Protein AF-A0A932UQ39-F1 (afdb_monomer)

Nearest PDB structures (foldseek):
  5jhe-assembly1_A-2  TM=8.549E-01  e=6.388E-02  Saccharomyces cerevisiae S288C
  8j8q-assembly1_C  TM=5.953E-01  e=1.569E-01  Saccharomyces eubayanus
  4zlh-assembly1_A  TM=7.867E-01  e=7.270E-01  Escherichia coli O157:H7
  8j8p-assembly1_C  TM=5.477E-01  e=3.290E-01  Saccharomyces eubayanus
  5an3-assembly1_A  TM=6.230E-01  e=6.896E-01  Saccharomyces cerevisiae

Secondary structure (DSSP, 8-state):
---------------HHHHHHHHHHHHHHS-TTS---HHHHHHHHHHHHHHHH-TTS-HHHHHHHHHHHHHHHHHTT-HHHHHHHHHHHHHH-TT-HHHHHHHHHHHH---

Foldseek 3Di:
DDDDDPDDDPPPPCDLVNLVVLLVVLVVVLDPVDQDDLVSLVVQLVSLVVVLPDPPHALLSNLSSLQSNLSSCVSVVVLVSSLVSLVSSCVSPVPDPVSVVSNVVSVPPDD

pLDDT: mean 84.79, std 16.17, range [41.59, 98.31]

Solvent-accessible surface area (backbone atoms only — not comparable to full-atom values): 6288 Å² total; per-residue (Å²): 138,85,85,75,80,83,75,73,77,82,73,82,72,79,46,67,68,60,51,50,56,48,51,51,57,48,44,66,65,68,35,91,92,50,94,70,60,62,68,55,35,48,52,49,26,56,51,28,50,54,59,46,67,45,86,89,55,53,58,65,56,35,17,49,25,27,38,43,32,11,53,27,28,45,77,66,66,38,51,71,62,12,41,53,28,17,47,49,12,27,73,55,37,71,85,42,65,69,36,53,48,49,37,52,55,52,70,70,58,72,131

Mean predicted aligned error: 7.95 Å

Radius of gyration: 17.01 Å; Cα contacts (8 Å, |Δi|>4): 112; chains: 1; bounding box: 56×41×43 Å

Structure (mmCIF, N/CA/C/O backbone):
data_AF-A0A932UQ39-F1
#
_entry.id   AF-A0A932UQ39-F1
#
loop_
_atom_site.group_PDB
_atom_site.id
_atom_site.type_symbol
_atom_site.label_atom_id
_atom_site.label_alt_id
_atom_site.label_comp_id
_atom_site.label_asym_id
_atom_site.label_entity_id
_atom_site.label_seq_id
_atom_site.pdbx_PDB_ins_code
_atom_site.Cartn_x
_atom_site.Cartn_y
_atom_site.Cartn_z
_atom_site.occupancy
_atom_site.B_iso_or_equiv
_atom_site.auth_seq_id
_atom_site.auth_comp_id
_atom_site.auth_asym_id
_atom_site.auth_atom_id
_atom_site.pdbx_PDB_model_num
ATOM 1 N N . MET A 1 1 ? 37.840 25.801 -26.190 1.00 41.59 1 MET A N 1
ATOM 2 C CA . MET A 1 1 ? 36.661 25.786 -25.299 1.00 41.59 1 MET A CA 1
ATOM 3 C C . MET A 1 1 ? 35.935 24.473 -25.534 1.00 41.59 1 MET A C 1
ATOM 5 O O . MET A 1 1 ? 35.224 24.358 -26.521 1.00 41.59 1 MET A O 1
ATOM 9 N N . THR A 1 2 ? 36.199 23.456 -24.715 1.00 42.84 2 THR A N 1
ATOM 10 C CA . THR A 1 2 ? 35.581 22.131 -24.875 1.00 42.84 2 THR A CA 1
ATOM 11 C C . THR A 1 2 ? 34.407 22.049 -23.915 1.00 42.84 2 THR A C 1
ATOM 13 O O . THR A 1 2 ? 34.599 22.020 -22.703 1.00 42.84 2 THR A O 1
ATOM 16 N N . ASN A 1 3 ? 33.197 22.092 -24.464 1.00 48.16 3 ASN A N 1
ATOM 17 C CA . ASN A 1 3 ? 31.966 21.942 -23.705 1.00 48.16 3 ASN A CA 1
ATOM 18 C C . ASN A 1 3 ? 31.782 20.448 -23.395 1.00 48.16 3 ASN A C 1
ATOM 20 O O . ASN A 1 3 ? 31.589 19.649 -24.311 1.00 48.16 3 ASN A O 1
ATOM 24 N N . VAL A 1 4 ? 31.920 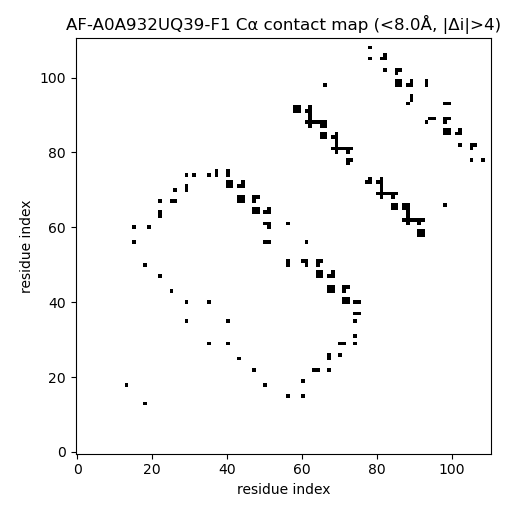20.061 -22.128 1.00 55.72 4 VAL A N 1
ATOM 25 C CA . VAL A 1 4 ? 31.641 18.694 -21.665 1.00 55.72 4 VAL A CA 1
ATOM 26 C C . VAL A 1 4 ? 30.127 18.529 -21.506 1.00 55.72 4 VAL A C 1
ATOM 28 O O . VAL A 1 4 ? 29.506 19.350 -20.828 1.00 55.72 4 VAL A O 1
ATOM 31 N N . PRO A 1 5 ? 29.508 17.495 -22.102 1.00 51.81 5 PRO A N 1
ATOM 32 C CA . PRO A 1 5 ? 28.104 17.207 -21.870 1.00 51.81 5 PRO A CA 1
ATOM 33 C C . PRO A 1 5 ? 27.923 16.723 -20.430 1.00 51.81 5 PRO A C 1
ATOM 35 O O . PRO A 1 5 ? 28.628 15.831 -19.961 1.00 51.81 5 PRO A O 1
ATOM 38 N N . VAL A 1 6 ? 26.964 17.329 -19.735 1.00 54.47 6 VAL A N 1
ATOM 39 C CA . VAL A 1 6 ? 26.528 16.929 -18.397 1.00 54.47 6 VAL A CA 1
ATOM 40 C C . VAL A 1 6 ? 25.861 15.556 -18.530 1.00 54.47 6 VAL A C 1
ATOM 42 O O . VAL A 1 6 ? 24.685 15.459 -18.875 1.00 54.47 6 VAL A O 1
ATOM 45 N N . THR A 1 7 ? 26.615 14.472 -18.347 1.00 51.59 7 THR A N 1
ATOM 46 C CA . THR A 1 7 ? 26.031 13.134 -18.261 1.00 51.59 7 THR A CA 1
ATOM 47 C C . THR A 1 7 ? 25.212 13.058 -16.979 1.00 51.59 7 THR A C 1
ATOM 49 O O . THR A 1 7 ? 25.680 13.393 -15.890 1.00 51.59 7 THR A O 1
ATOM 52 N N . GLY A 1 8 ? 23.934 12.721 -17.157 1.00 46.91 8 GLY A N 1
ATOM 53 C CA . GLY A 1 8 ? 22.900 12.796 -16.137 1.00 46.91 8 GLY A CA 1
ATOM 54 C C . GLY A 1 8 ? 23.283 12.096 -14.838 1.00 46.91 8 GLY A C 1
ATOM 55 O O . GLY A 1 8 ? 23.969 11.073 -14.833 1.00 46.91 8 GLY A O 1
ATOM 56 N N . ARG A 1 9 ? 22.797 12.664 -13.728 1.00 41.84 9 ARG A N 1
ATOM 57 C CA . ARG A 1 9 ? 22.793 12.020 -12.410 1.00 41.84 9 ARG A CA 1
ATOM 58 C C . ARG A 1 9 ? 22.385 10.550 -12.566 1.00 41.84 9 ARG A C 1
ATOM 60 O O . ARG A 1 9 ? 21.441 10.296 -13.319 1.00 41.84 9 ARG A O 1
ATOM 67 N N . PRO A 1 10 ? 23.014 9.601 -11.851 1.00 43.25 10 PRO A N 1
ATOM 68 C CA . PRO A 1 10 ? 22.455 8.265 -11.751 1.00 43.25 10 PRO A CA 1
ATOM 69 C C . PRO A 1 10 ? 21.049 8.423 -11.173 1.00 43.25 10 PRO A C 1
ATOM 71 O O . PRO A 1 10 ? 20.881 8.765 -10.003 1.00 43.25 10 PRO A O 1
ATOM 74 N N . ALA A 1 11 ? 20.029 8.264 -12.017 1.00 50.16 11 ALA A N 1
ATOM 75 C CA . ALA A 1 11 ? 18.686 8.032 -11.533 1.00 50.16 11 ALA A CA 1
ATOM 76 C C . ALA A 1 11 ? 18.814 6.769 -10.690 1.00 50.16 11 ALA A C 1
ATOM 78 O O . ALA A 1 11 ? 19.186 5.721 -11.220 1.00 50.16 11 ALA A O 1
ATOM 79 N N . ILE A 1 12 ? 18.639 6.898 -9.376 1.00 51.19 12 ILE A N 1
ATOM 80 C CA . ILE A 1 12 ? 18.584 5.757 -8.472 1.00 51.19 12 ILE A CA 1
ATOM 81 C C . ILE A 1 12 ? 17.417 4.915 -8.985 1.00 51.19 12 ILE A C 1
ATOM 83 O O . ILE A 1 12 ? 16.257 5.243 -8.748 1.00 51.19 12 ILE A O 1
ATOM 87 N N . ARG A 1 13 ? 17.717 3.896 -9.794 1.00 55.00 13 ARG A N 1
ATOM 88 C CA . ARG A 1 13 ? 16.727 2.913 -10.209 1.00 55.00 13 ARG A CA 1
ATOM 89 C C . ARG A 1 13 ? 16.586 1.997 -9.014 1.00 55.00 13 ARG A C 1
ATOM 91 O O . ARG A 1 13 ? 17.461 1.169 -8.783 1.00 55.00 13 ARG A O 1
ATOM 98 N N . VAL A 1 14 ? 15.546 2.210 -8.217 1.00 58.66 14 VAL A N 1
ATOM 99 C CA . VAL A 1 14 ? 15.183 1.220 -7.208 1.00 58.66 14 VAL A CA 1
ATOM 100 C C . VAL A 1 14 ? 14.849 -0.054 -7.975 1.00 58.66 14 VAL A C 1
ATOM 102 O O . VAL A 1 14 ? 14.014 -0.018 -8.882 1.00 58.66 14 VAL A O 1
ATOM 105 N N . SER A 1 15 ? 15.584 -1.134 -7.714 1.00 66.25 15 SER A N 1
ATOM 106 C CA . SER A 1 15 ? 15.324 -2.395 -8.400 1.00 66.25 15 SER A CA 1
ATOM 107 C C . SER A 1 15 ? 14.005 -2.983 -7.890 1.00 66.25 15 SER A C 1
ATOM 109 O O . SER A 1 15 ? 13.610 -2.722 -6.754 1.00 66.25 15 SER A O 1
ATOM 111 N N . ALA A 1 16 ? 13.319 -3.782 -8.711 1.00 62.56 16 ALA A N 1
ATOM 112 C CA . ALA A 1 16 ? 12.095 -4.466 -8.281 1.00 62.56 16 ALA A CA 1
ATOM 113 C C . ALA A 1 16 ? 12.341 -5.338 -7.033 1.00 62.56 16 ALA A C 1
ATOM 115 O O . ALA A 1 16 ? 11.532 -5.347 -6.118 1.00 62.56 16 ALA A O 1
ATOM 116 N N . VAL A 1 17 ? 13.520 -5.962 -6.929 1.00 65.81 17 VAL A N 1
ATOM 117 C CA . VAL A 1 17 ? 13.912 -6.770 -5.761 1.00 65.81 17 VAL A CA 1
ATOM 118 C C . VAL A 1 17 ? 14.014 -5.925 -4.485 1.00 65.81 17 VAL A C 1
ATOM 120 O O . VAL A 1 17 ? 13.570 -6.359 -3.423 1.00 65.81 17 VAL A O 1
ATOM 123 N N . ASP A 1 18 ? 14.561 -4.709 -4.580 1.00 75.06 18 ASP A N 1
ATOM 124 C CA . ASP A 1 18 ? 14.629 -3.788 -3.438 1.00 75.06 18 ASP A CA 1
ATOM 125 C C . ASP A 1 18 ? 13.234 -3.275 -3.047 1.00 75.06 18 ASP A C 1
ATOM 127 O O . ASP A 1 18 ? 12.945 -3.095 -1.862 1.00 75.06 18 ASP A O 1
ATOM 131 N N . ALA A 1 19 ? 12.363 -3.060 -4.040 1.00 74.31 19 ALA A N 1
ATOM 132 C CA . ALA A 1 19 ? 10.973 -2.667 -3.829 1.00 74.31 19 ALA A CA 1
ATOM 133 C C . ALA A 1 19 ? 10.187 -3.761 -3.096 1.00 74.31 19 ALA A C 1
ATOM 135 O O . ALA A 1 19 ? 9.524 -3.474 -2.101 1.00 74.31 19 ALA A O 1
ATOM 136 N N . ASP A 1 20 ? 10.314 -5.011 -3.537 1.00 80.81 20 ASP A N 1
ATOM 137 C CA . ASP A 1 20 ? 9.621 -6.154 -2.949 1.00 80.81 20 ASP A CA 1
ATOM 138 C C . ASP A 1 20 ? 10.036 -6.360 -1.494 1.00 80.81 20 ASP A C 1
ATOM 140 O O . ASP A 1 20 ? 9.183 -6.415 -0.606 1.00 80.81 20 ASP A O 1
ATOM 144 N N . ALA A 1 21 ? 11.344 -6.411 -1.223 1.00 87.25 21 ALA A N 1
ATOM 145 C CA . ALA A 1 21 ? 11.863 -6.589 0.131 1.00 87.25 21 ALA A CA 1
ATOM 146 C C . ALA A 1 21 ? 11.381 -5.477 1.078 1.00 87.25 21 ALA A C 1
ATOM 148 O O . ALA A 1 21 ? 10.997 -5.749 2.219 1.00 87.25 21 ALA A O 1
ATOM 149 N N . TRP A 1 22 ? 11.353 -4.230 0.598 1.00 89.31 22 TRP A N 1
ATOM 150 C CA . TRP A 1 22 ? 10.820 -3.114 1.370 1.00 89.31 22 TRP A CA 1
ATOM 151 C C . TRP A 1 22 ? 9.311 -3.249 1.616 1.00 89.31 22 TRP A C 1
ATOM 153 O O . TRP A 1 22 ? 8.865 -3.055 2.746 1.00 89.31 22 TRP A O 1
ATOM 163 N N . LEU A 1 23 ? 8.526 -3.610 0.595 1.00 89.06 23 LEU A N 1
ATOM 164 C CA . LEU A 1 23 ? 7.073 -3.777 0.706 1.00 89.06 23 LEU A CA 1
ATOM 165 C C . LEU A 1 23 ? 6.699 -4.893 1.690 1.00 89.06 23 LEU A C 1
ATOM 167 O O . LEU A 1 23 ? 5.771 -4.719 2.479 1.00 89.06 23 LEU A O 1
ATOM 171 N N . PHE A 1 24 ? 7.449 -5.999 1.705 1.00 89.44 24 PHE A N 1
ATOM 172 C CA . PHE A 1 24 ? 7.275 -7.061 2.698 1.00 89.44 24 PHE A CA 1
ATOM 173 C C . PHE A 1 24 ? 7.554 -6.563 4.114 1.00 89.44 24 PHE A C 1
ATOM 175 O O . PHE A 1 24 ? 6.701 -6.712 4.987 1.00 89.44 24 PHE A O 1
ATOM 182 N N . ALA A 1 25 ? 8.689 -5.899 4.335 1.00 91.38 25 ALA A N 1
ATOM 183 C CA . ALA A 1 25 ? 9.023 -5.345 5.646 1.00 91.38 25 ALA A CA 1
ATOM 184 C C . ALA A 1 25 ? 8.004 -4.287 6.111 1.00 91.38 25 ALA A C 1
ATOM 186 O O . ALA A 1 25 ? 7.695 -4.174 7.299 1.00 91.38 25 ALA A O 1
ATOM 187 N N . ALA A 1 26 ? 7.462 -3.502 5.178 1.00 90.44 26 ALA A N 1
ATOM 188 C CA . ALA A 1 26 ? 6.413 -2.535 5.459 1.00 90.44 26 ALA A CA 1
ATOM 189 C C . ALA A 1 26 ? 5.105 -3.223 5.870 1.00 90.44 26 ALA A C 1
ATOM 191 O O . ALA A 1 26 ? 4.489 -2.809 6.850 1.00 90.44 26 ALA A O 1
ATOM 192 N N . LEU A 1 27 ? 4.707 -4.289 5.171 1.00 89.88 27 LEU A N 1
ATOM 193 C CA . LEU A 1 27 ? 3.526 -5.077 5.514 1.00 89.88 27 LEU A CA 1
ATOM 194 C C . LEU A 1 27 ? 3.654 -5.739 6.888 1.00 89.88 27 LEU A C 1
ATOM 196 O O . LEU A 1 27 ? 2.728 -5.649 7.682 1.00 89.88 27 LEU A O 1
ATOM 200 N N . GLU A 1 28 ? 4.799 -6.352 7.191 1.00 91.00 28 GLU A N 1
ATOM 201 C CA . GLU A 1 28 ? 5.072 -6.932 8.516 1.00 91.00 28 GLU A CA 1
ATOM 202 C C . GLU A 1 28 ? 4.980 -5.890 9.630 1.00 91.00 28 GLU A C 1
ATOM 204 O O . GLU A 1 28 ? 4.658 -6.200 10.775 1.00 91.00 28 GLU A O 1
ATOM 209 N N . ARG A 1 29 ? 5.279 -4.630 9.309 1.00 87.38 29 ARG A N 1
ATOM 210 C CA . ARG A 1 29 ? 5.160 -3.537 10.262 1.00 87.38 29 ARG A CA 1
ATOM 211 C C . ARG A 1 29 ? 3.707 -3.130 10.495 1.00 87.38 29 ARG A C 1
ATOM 213 O O . ARG A 1 29 ? 3.415 -2.746 11.624 1.00 87.38 29 ARG A O 1
ATOM 220 N N . LEU A 1 30 ? 2.845 -3.226 9.476 1.00 87.00 30 LEU A N 1
ATOM 221 C CA . LEU A 1 30 ? 1.387 -2.998 9.513 1.00 87.00 30 LEU A CA 1
ATOM 222 C C . LEU A 1 30 ? 0.638 -4.164 10.193 1.00 87.00 30 LEU A C 1
ATOM 224 O O . LEU A 1 30 ? -0.403 -4.615 9.720 1.00 87.00 30 LEU A O 1
ATOM 228 N N . ASP A 1 31 ? 1.208 -4.682 11.276 1.00 79.25 31 ASP A N 1
ATOM 229 C CA . ASP A 1 31 ? 0.658 -5.792 12.042 1.00 79.25 31 ASP A CA 1
ATOM 230 C C . ASP A 1 31 ? -0.614 -5.340 12.786 1.00 79.25 31 ASP A C 1
ATOM 232 O O . ASP A 1 31 ? -0.528 -4.406 13.590 1.00 79.25 31 ASP A O 1
ATOM 236 N N . PRO A 1 32 ? -1.773 -5.994 12.568 1.00 69.56 32 PRO A N 1
ATOM 237 C CA . PRO A 1 32 ? -3.028 -5.632 13.226 1.00 69.56 32 PRO A CA 1
ATOM 238 C C . PRO A 1 32 ? -2.981 -5.757 14.758 1.00 69.56 32 PRO A C 1
ATOM 240 O O . PRO A 1 32 ? -3.772 -5.107 15.441 1.00 69.56 32 PRO A O 1
ATOM 243 N N . ASP A 1 33 ? -2.062 -6.555 15.312 1.00 78.44 33 ASP A N 1
ATOM 244 C CA . ASP A 1 33 ? -1.885 -6.709 16.761 1.00 78.44 33 ASP A CA 1
ATOM 245 C C . ASP A 1 33 ? -0.961 -5.632 17.359 1.00 78.44 33 ASP A C 1
ATOM 247 O O . ASP A 1 33 ? -0.754 -5.565 18.578 1.00 78.44 33 ASP A O 1
ATOM 251 N N . ARG A 1 34 ? -0.406 -4.748 16.521 1.00 77.56 34 ARG A N 1
ATOM 252 C CA . ARG A 1 34 ? 0.528 -3.701 16.926 1.00 77.56 34 ARG A CA 1
ATOM 253 C C . ARG A 1 34 ? -0.052 -2.315 16.684 1.00 77.56 34 ARG A C 1
ATOM 255 O O . ARG A 1 34 ? -0.271 -1.892 15.560 1.00 77.56 34 ARG A O 1
ATOM 262 N N . THR A 1 35 ? -0.135 -1.509 17.741 1.00 78.12 35 THR A N 1
ATOM 263 C CA . THR A 1 35 ? -0.449 -0.085 17.574 1.00 78.12 35 THR A CA 1
ATOM 264 C C . THR A 1 35 ? 0.704 0.647 16.884 1.00 78.12 35 THR A C 1
ATOM 266 O O . THR A 1 35 ? 1.790 0.823 17.448 1.00 78.12 35 THR A O 1
ATOM 269 N N . LEU A 1 36 ? 0.458 1.102 15.660 1.00 83.94 36 LEU A N 1
ATOM 270 C CA . LEU A 1 36 ? 1.362 1.941 14.885 1.00 83.94 36 LEU A CA 1
ATOM 271 C C . LEU A 1 36 ? 1.011 3.426 15.048 1.00 83.94 36 LEU A C 1
ATOM 273 O O . LEU A 1 36 ? -0.163 3.794 15.009 1.00 83.94 36 LEU A O 1
ATOM 277 N N . PRO A 1 37 ? 2.005 4.328 15.163 1.00 89.56 37 PRO A N 1
ATOM 278 C CA . PRO A 1 37 ? 1.738 5.750 15.023 1.00 89.56 37 PRO A CA 1
ATOM 279 C C . PRO A 1 37 ? 1.169 6.039 13.620 1.00 89.56 37 PRO A C 1
ATOM 281 O O . PRO A 1 37 ? 1.763 5.588 12.635 1.00 89.56 37 PRO A O 1
ATOM 284 N N . PRO A 1 38 ? 0.098 6.845 13.487 1.00 88.44 38 PRO A N 1
ATOM 285 C CA . PRO A 1 38 ? -0.504 7.160 12.185 1.00 88.44 38 PRO A CA 1
ATOM 286 C C . PRO A 1 38 ? 0.481 7.755 11.170 1.00 88.44 38 PRO A C 1
ATOM 288 O O . PRO A 1 38 ? 0.366 7.530 9.965 1.00 88.44 38 PRO A O 1
ATOM 291 N N . SER A 1 39 ? 1.494 8.485 11.649 1.00 90.06 39 SER A N 1
ATOM 292 C CA . SER A 1 39 ? 2.569 9.031 10.816 1.00 90.06 39 SER A CA 1
ATOM 293 C C . SER A 1 39 ? 3.409 7.946 10.140 1.00 90.06 39 SER A C 1
ATOM 295 O O . SER A 1 39 ? 3.859 8.133 9.014 1.00 90.06 39 SER A O 1
ATOM 297 N N . VAL A 1 40 ? 3.594 6.796 10.790 1.00 91.88 40 VAL A N 1
ATOM 298 C CA . VAL A 1 40 ? 4.348 5.670 10.232 1.00 91.88 40 VAL A CA 1
ATOM 299 C C . VAL A 1 40 ? 3.525 4.950 9.169 1.00 91.88 40 VAL A C 1
ATOM 301 O O . VAL A 1 40 ? 4.055 4.674 8.098 1.00 91.88 40 VAL A O 1
ATOM 304 N N . ALA A 1 41 ? 2.233 4.710 9.419 1.00 92.06 41 ALA A N 1
ATOM 305 C CA . ALA A 1 41 ? 1.326 4.162 8.408 1.00 92.06 41 ALA A CA 1
ATOM 306 C C . ALA A 1 41 ? 1.249 5.083 7.175 1.00 92.06 41 ALA A C 1
ATOM 308 O O . ALA A 1 41 ? 1.346 4.622 6.041 1.00 92.06 41 ALA A O 1
ATOM 309 N N . THR A 1 42 ? 1.196 6.400 7.397 1.00 92.88 42 THR A N 1
ATOM 310 C CA . THR A 1 42 ? 1.236 7.407 6.324 1.00 92.88 42 THR A CA 1
ATOM 311 C C . THR A 1 42 ? 2.540 7.336 5.523 1.00 92.88 42 THR A C 1
ATOM 313 O O . THR A 1 42 ? 2.500 7.288 4.299 1.00 92.88 42 THR A O 1
ATOM 316 N N . ALA A 1 43 ? 3.698 7.256 6.184 1.00 91.88 43 ALA A N 1
ATOM 317 C CA . ALA A 1 43 ? 4.987 7.151 5.495 1.00 91.88 43 ALA A CA 1
ATOM 318 C C . ALA A 1 43 ? 5.130 5.846 4.688 1.00 91.88 43 ALA A C 1
ATOM 320 O O . ALA A 1 43 ? 5.673 5.856 3.579 1.00 91.88 43 ALA A O 1
ATOM 321 N N . ILE A 1 44 ? 4.625 4.729 5.227 1.00 94.38 44 ILE A N 1
ATOM 322 C CA . ILE A 1 44 ? 4.552 3.450 4.511 1.00 94.38 44 ILE A CA 1
ATOM 323 C C . ILE A 1 44 ? 3.681 3.600 3.261 1.00 94.38 44 ILE A C 1
ATOM 325 O O . ILE A 1 44 ? 4.110 3.237 2.168 1.00 94.38 44 ILE A O 1
ATOM 329 N N . ARG A 1 45 ? 2.488 4.185 3.400 1.00 95.75 45 ARG A N 1
ATOM 330 C CA . ARG A 1 45 ? 1.581 4.436 2.279 1.00 95.75 45 ARG A CA 1
ATOM 331 C C . ARG A 1 45 ? 2.248 5.267 1.185 1.00 95.75 45 ARG A C 1
ATOM 333 O O . ARG A 1 45 ? 2.226 4.859 0.029 1.00 95.75 45 ARG A O 1
ATOM 340 N N . ASP A 1 46 ? 2.837 6.405 1.541 1.00 93.38 46 ASP A N 1
ATOM 341 C CA . ASP A 1 46 ? 3.428 7.336 0.573 1.00 93.38 46 ASP A CA 1
ATOM 342 C C . ASP A 1 46 ? 4.573 6.665 -0.201 1.00 93.38 46 ASP A C 1
ATOM 344 O O . ASP A 1 46 ? 4.684 6.801 -1.419 1.00 93.38 46 ASP A O 1
ATOM 348 N N . THR A 1 47 ? 5.381 5.857 0.485 1.00 92.62 47 THR A N 1
ATOM 349 C CA . THR A 1 47 ? 6.468 5.102 -0.149 1.00 92.62 47 THR A CA 1
ATOM 350 C C . THR A 1 47 ? 5.929 3.984 -1.053 1.00 92.62 47 THR A C 1
ATOM 352 O O . THR A 1 47 ? 6.390 3.828 -2.184 1.00 92.62 4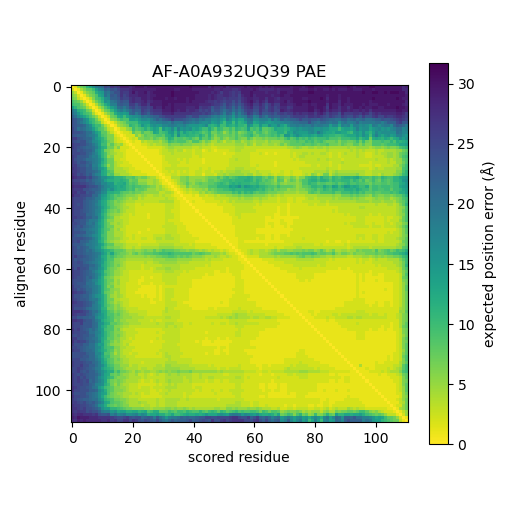7 THR A O 1
ATOM 355 N N . ALA A 1 48 ? 4.904 3.245 -0.618 1.00 94.56 48 ALA A N 1
ATOM 356 C CA . ALA A 1 48 ? 4.254 2.227 -1.443 1.00 94.56 48 ALA A CA 1
ATOM 357 C C . ALA A 1 48 ? 3.577 2.829 -2.692 1.00 94.56 48 ALA A C 1
ATOM 359 O O . ALA A 1 48 ? 3.609 2.223 -3.762 1.00 94.56 48 ALA A O 1
ATOM 360 N N . GLN A 1 49 ? 3.034 4.048 -2.599 1.00 95.12 49 GLN A N 1
ATOM 361 C CA . GLN A 1 49 ? 2.501 4.787 -3.749 1.00 95.12 49 GLN A CA 1
ATOM 362 C C . GLN A 1 49 ? 3.589 5.148 -4.763 1.00 95.12 49 GLN A C 1
ATOM 364 O O . GLN A 1 49 ? 3.358 5.026 -5.969 1.00 95.12 49 GLN A O 1
ATOM 369 N N . VAL A 1 50 ? 4.782 5.537 -4.299 1.00 92.19 50 VAL A N 1
ATOM 370 C CA . VAL A 1 50 ? 5.931 5.760 -5.189 1.00 92.19 50 VAL A CA 1
ATOM 371 C C . VAL A 1 50 ? 6.245 4.481 -5.957 1.00 92.19 50 VAL A C 1
ATOM 373 O O . VAL A 1 50 ? 6.313 4.535 -7.184 1.00 92.19 50 VAL A O 1
ATOM 376 N N . PHE A 1 51 ? 6.338 3.335 -5.273 1.00 89.69 51 PHE A N 1
ATOM 377 C CA . PHE A 1 51 ? 6.563 2.043 -5.925 1.00 89.69 51 PHE A CA 1
ATOM 378 C C . PHE A 1 51 ? 5.484 1.712 -6.953 1.00 89.69 51 PHE A C 1
ATOM 380 O O . PHE A 1 51 ? 5.812 1.445 -8.105 1.00 89.69 51 PHE A O 1
ATOM 387 N N . TYR A 1 52 ? 4.208 1.827 -6.579 1.00 93.69 52 TYR A N 1
ATOM 388 C CA . TYR A 1 52 ? 3.076 1.585 -7.475 1.00 93.69 52 TYR A CA 1
ATOM 389 C C . TYR A 1 52 ? 3.142 2.414 -8.772 1.00 93.69 52 TYR A C 1
ATOM 391 O O . TYR A 1 52 ? 2.789 1.936 -9.855 1.00 93.69 52 TYR A O 1
ATOM 399 N N . SER A 1 53 ? 3.615 3.660 -8.666 1.00 91.44 53 SER A N 1
ATOM 400 C CA . SER A 1 53 ? 3.715 4.602 -9.785 1.00 91.44 53 SER A CA 1
ATOM 401 C C . SER A 1 53 ? 4.897 4.353 -10.729 1.00 91.44 53 SER A C 1
ATOM 403 O O . SER A 1 53 ? 4.951 4.959 -11.802 1.00 91.44 53 SER A O 1
ATOM 405 N N . LEU A 1 54 ? 5.837 3.471 -10.371 1.00 87.94 54 LEU A N 1
ATOM 406 C CA . LEU A 1 54 ? 6.982 3.166 -11.223 1.00 87.94 54 LEU A CA 1
ATOM 407 C C . LEU A 1 54 ? 6.521 2.526 -12.542 1.00 87.94 54 LEU A C 1
ATOM 409 O O . LEU A 1 54 ? 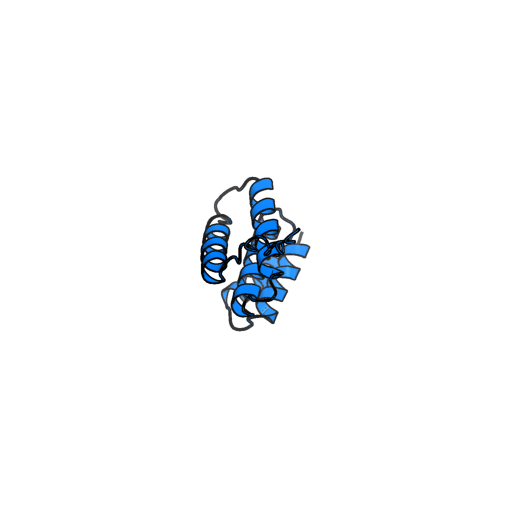5.642 1.658 -12.588 1.00 87.94 54 LEU A O 1
ATOM 413 N N . ALA A 1 55 ? 7.129 2.974 -13.640 1.00 82.81 55 ALA A N 1
ATOM 414 C CA . ALA A 1 55 ? 6.814 2.477 -14.977 1.00 82.81 55 ALA A CA 1
ATOM 415 C C . ALA A 1 55 ? 7.307 1.035 -15.193 1.00 82.81 55 ALA A C 1
ATOM 417 O O . ALA A 1 55 ? 6.637 0.261 -15.871 1.00 82.81 55 ALA A O 1
ATOM 418 N N . ASP A 1 56 ? 8.433 0.678 -14.569 1.00 82.94 56 ASP A N 1
ATOM 419 C CA . ASP A 1 56 ? 9.186 -0.550 -14.856 1.00 82.94 56 ASP A CA 1
ATOM 420 C C . ASP A 1 56 ? 8.932 -1.694 -13.848 1.00 82.94 56 ASP A C 1
ATOM 422 O O . ASP A 1 56 ? 9.720 -2.635 -13.784 1.00 82.94 56 ASP A O 1
ATOM 426 N N . ILE A 1 57 ? 7.861 -1.634 -13.045 1.00 84.00 57 ILE A N 1
ATOM 427 C CA . ILE A 1 57 ? 7.514 -2.713 -12.097 1.00 84.00 57 ILE A CA 1
ATOM 428 C C . ILE A 1 57 ? 6.438 -3.642 -12.660 1.00 84.00 57 ILE A C 1
ATOM 430 O O . ILE A 1 57 ? 5.584 -3.227 -13.452 1.00 84.00 57 ILE A O 1
ATOM 434 N N . THR A 1 58 ? 6.470 -4.913 -12.256 1.00 88.94 58 THR A N 1
ATOM 435 C CA . THR A 1 58 ? 5.551 -5.914 -12.802 1.00 88.94 58 THR A CA 1
ATOM 436 C C . THR A 1 58 ? 4.123 -5.712 -12.275 1.00 88.94 58 THR A C 1
ATOM 438 O O . THR A 1 58 ? 3.927 -5.106 -11.219 1.00 88.94 58 THR A O 1
ATOM 441 N N . PRO A 1 59 ? 3.087 -6.231 -12.964 1.00 90.00 59 PRO A N 1
ATOM 442 C CA . PRO A 1 59 ? 1.719 -6.206 -12.442 1.00 90.00 59 PRO A CA 1
ATOM 443 C C . PRO A 1 59 ? 1.580 -6.883 -11.073 1.00 90.00 59 PRO A C 1
ATOM 445 O O . PRO A 1 59 ? 0.786 -6.434 -10.250 1.00 90.00 59 PRO A O 1
ATOM 448 N N . THR A 1 60 ? 2.370 -7.928 -10.812 1.00 90.12 60 THR A N 1
ATOM 449 C CA . THR A 1 60 ? 2.405 -8.616 -9.515 1.00 90.12 60 THR A CA 1
ATOM 450 C C . THR A 1 60 ? 2.919 -7.688 -8.416 1.00 90.12 60 THR A C 1
ATOM 452 O O . THR A 1 60 ? 2.282 -7.581 -7.369 1.00 90.12 60 THR A O 1
ATOM 455 N N . ASP A 1 61 ? 4.000 -6.953 -8.675 1.00 90.38 61 ASP A N 1
ATOM 456 C CA . ASP A 1 61 ? 4.587 -6.025 -7.698 1.00 90.38 61 ASP A CA 1
ATOM 457 C C . ASP A 1 61 ? 3.674 -4.807 -7.501 1.00 90.38 61 ASP A C 1
ATOM 459 O O . ASP A 1 61 ? 3.496 -4.332 -6.380 1.00 90.38 61 ASP A O 1
ATOM 463 N N . LYS A 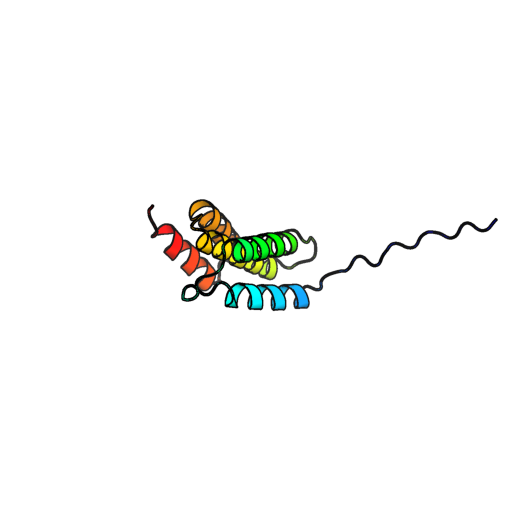1 62 ? 2.994 -4.347 -8.566 1.00 93.88 62 LYS A N 1
ATOM 464 C CA . LYS A 1 62 ? 1.930 -3.331 -8.461 1.00 93.88 62 LYS A CA 1
ATOM 465 C C . LYS A 1 62 ? 0.787 -3.806 -7.580 1.00 93.88 62 LYS A C 1
ATOM 467 O O . LYS A 1 62 ? 0.325 -3.046 -6.731 1.00 93.88 62 LYS A O 1
ATOM 472 N N . ALA A 1 63 ? 0.346 -5.051 -7.752 1.00 95.88 63 ALA A N 1
ATOM 473 C CA . ALA A 1 63 ? -0.698 -5.631 -6.918 1.00 95.88 63 ALA A CA 1
ATOM 474 C C . ALA A 1 63 ? -0.262 -5.677 -5.447 1.00 95.88 63 ALA A C 1
ATOM 476 O O . ALA A 1 63 ? -1.046 -5.344 -4.557 1.00 95.88 63 ALA A O 1
ATOM 477 N N . PHE A 1 64 ? 1.001 -6.024 -5.187 1.00 95.00 64 PHE A N 1
ATOM 478 C CA . PHE A 1 64 ? 1.537 -6.050 -3.833 1.00 95.00 64 PHE A CA 1
ATOM 479 C C . PHE A 1 64 ? 1.669 -4.650 -3.222 1.00 95.00 64 PHE A C 1
ATOM 481 O O . PHE A 1 64 ? 1.250 -4.440 -2.085 1.00 95.00 64 PHE A O 1
ATOM 488 N N . ALA A 1 65 ? 2.137 -3.662 -3.985 1.00 95.75 65 ALA A N 1
ATOM 489 C CA . ALA A 1 65 ? 2.158 -2.267 -3.554 1.00 95.75 65 ALA A CA 1
ATOM 490 C C . ALA A 1 65 ? 0.746 -1.747 -3.234 1.00 95.75 65 ALA A C 1
ATOM 492 O O . ALA A 1 65 ? 0.533 -1.177 -2.165 1.00 95.75 65 ALA A O 1
ATOM 493 N N . ALA A 1 66 ? -0.240 -2.009 -4.100 1.00 97.75 66 ALA A N 1
ATOM 494 C CA . ALA A 1 66 ? -1.645 -1.674 -3.856 1.00 97.75 66 ALA A CA 1
ATOM 495 C C . ALA A 1 66 ? -2.179 -2.327 -2.570 1.00 97.75 66 ALA A C 1
ATOM 497 O O . ALA A 1 66 ? -2.875 -1.685 -1.782 1.00 97.75 66 ALA A O 1
ATOM 498 N N . TYR A 1 67 ? -1.798 -3.578 -2.311 1.00 97.25 67 TYR A N 1
ATOM 499 C CA . TYR A 1 67 ? -2.146 -4.276 -1.078 1.00 97.25 67 TYR A CA 1
ATOM 500 C C . TYR A 1 67 ? -1.528 -3.622 0.168 1.00 97.25 67 TYR A C 1
ATOM 502 O O . TYR A 1 67 ? -2.224 -3.431 1.167 1.00 97.25 67 TYR A O 1
ATOM 510 N N . VAL A 1 68 ? -0.255 -3.218 0.126 1.00 96.94 68 VAL A N 1
ATOM 511 C CA . VAL A 1 68 ? 0.393 -2.494 1.237 1.00 96.94 68 VAL A CA 1
ATOM 512 C C . VAL A 1 68 ? -0.275 -1.136 1.478 1.00 96.94 68 VAL A C 1
ATOM 514 O O . VAL A 1 68 ? -0.557 -0.789 2.624 1.00 96.94 68 VAL A O 1
ATOM 517 N N . ILE A 1 69 ? -0.611 -0.399 0.412 1.00 97.94 69 ILE A N 1
ATOM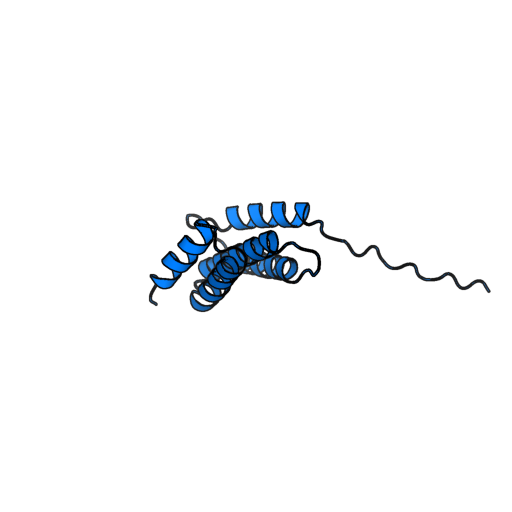 518 C CA . ILE A 1 69 ? -1.351 0.870 0.498 1.00 97.94 69 ILE A CA 1
ATOM 519 C C . ILE A 1 69 ? -2.707 0.659 1.187 1.00 97.94 69 ILE A C 1
ATOM 521 O O . ILE A 1 69 ? -3.075 1.434 2.071 1.00 97.94 69 ILE A O 1
ATOM 525 N N . ALA A 1 70 ? -3.436 -0.399 0.823 1.00 97.31 70 ALA A N 1
ATOM 526 C CA . ALA A 1 70 ? -4.726 -0.724 1.422 1.00 97.31 70 ALA A CA 1
ATOM 527 C C . ALA A 1 70 ? -4.623 -0.984 2.934 1.00 97.31 70 ALA A C 1
ATOM 529 O O . ALA A 1 70 ? -5.403 -0.424 3.704 1.00 97.31 70 ALA A O 1
ATOM 530 N N . ASN A 1 71 ? -3.638 -1.781 3.365 1.00 95.69 71 ASN A N 1
ATOM 531 C CA . ASN A 1 71 ? -3.397 -2.039 4.788 1.00 95.69 71 ASN A CA 1
ATOM 532 C C . ASN A 1 71 ? -3.014 -0.751 5.534 1.00 95.69 71 ASN A C 1
ATOM 534 O O . ASN A 1 71 ? -3.540 -0.486 6.609 1.00 95.69 71 ASN A O 1
ATOM 538 N N . ALA A 1 72 ? -2.185 0.108 4.937 1.00 95.75 72 ALA A N 1
ATOM 539 C CA . ALA A 1 72 ? -1.808 1.381 5.549 1.00 95.75 72 ALA A CA 1
ATOM 540 C C . ALA A 1 72 ? -3.001 2.337 5.747 1.00 95.75 72 ALA A C 1
ATOM 542 O O . ALA A 1 72 ? -3.064 3.036 6.758 1.00 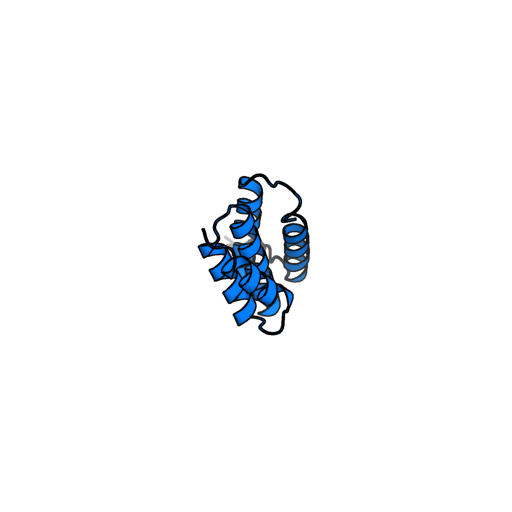95.75 72 ALA A O 1
ATOM 543 N N . TYR A 1 73 ? -3.967 2.358 4.821 1.00 95.62 73 TYR A N 1
ATOM 544 C CA . TYR A 1 73 ? -5.222 3.093 5.016 1.00 95.62 73 TYR A CA 1
ATOM 545 C C . TYR A 1 73 ? -6.107 2.470 6.101 1.00 95.62 73 TYR A C 1
ATOM 547 O O . TYR A 1 73 ? -6.725 3.198 6.880 1.00 95.62 73 TYR A O 1
ATOM 555 N N . ALA A 1 74 ? -6.149 1.137 6.182 1.00 93.19 74 ALA A N 1
ATOM 556 C CA . ALA A 1 74 ? -6.909 0.434 7.211 1.00 93.19 74 ALA A CA 1
ATOM 557 C C . ALA A 1 74 ? -6.379 0.739 8.624 1.00 93.19 74 ALA A C 1
ATOM 559 O O . ALA A 1 74 ? -7.187 0.957 9.524 1.00 93.19 74 ALA A O 1
ATOM 560 N N . GLU A 1 75 ? -5.056 0.843 8.793 1.00 91.69 75 GLU A N 1
ATOM 561 C CA . GLU A 1 75 ? -4.407 1.225 10.059 1.00 91.69 75 GLU A CA 1
ATOM 562 C C . GLU A 1 75 ? -4.804 2.625 10.549 1.00 91.69 75 GLU A C 1
ATOM 564 O O . GLU A 1 75 ? -4.904 2.875 11.749 1.00 91.69 75 GLU A O 1
ATOM 569 N N . VAL A 1 76 ? -5.080 3.554 9.630 1.00 91.31 76 VAL A N 1
ATOM 570 C CA . VAL A 1 76 ? -5.569 4.904 9.970 1.00 91.31 76 VAL A CA 1
ATOM 571 C C . VAL A 1 76 ? -7.098 5.010 9.941 1.00 91.31 76 VAL A C 1
ATOM 573 O O . VAL A 1 76 ? -7.637 6.114 9.953 1.00 91.31 76 VAL A O 1
ATOM 576 N N . ASN A 1 77 ? -7.799 3.871 9.934 1.00 90.75 77 ASN A N 1
ATOM 577 C CA . ASN A 1 77 ? -9.259 3.742 9.891 1.00 90.75 77 ASN A CA 1
ATOM 578 C C . ASN A 1 77 ? -9.943 4.380 8.664 1.00 90.75 77 ASN A C 1
ATOM 580 O O . ASN A 1 77 ? -11.163 4.557 8.654 1.00 90.75 77 ASN A O 1
ATOM 584 N N . ASP A 1 78 ? -9.201 4.659 7.590 1.00 94.06 78 ASP A N 1
ATOM 585 C CA . ASP A 1 78 ? -9.761 5.109 6.313 1.00 94.06 78 ASP A CA 1
ATOM 586 C C . ASP A 1 78 ? -10.210 3.898 5.480 1.00 94.06 78 ASP A C 1
ATOM 588 O O . ASP A 1 78 ? -9.583 3.476 4.503 1.00 94.06 78 ASP A O 1
ATOM 592 N N . THR A 1 79 ? -11.315 3.299 5.921 1.00 94.69 79 THR A N 1
ATOM 593 C CA . THR A 1 79 ? -11.897 2.098 5.304 1.00 94.69 79 THR A CA 1
ATOM 594 C C . THR A 1 79 ? -12.281 2.302 3.825 1.00 94.69 79 THR A C 1
ATOM 596 O O . THR A 1 79 ? -12.001 1.402 3.029 1.00 94.69 79 THR A O 1
ATOM 599 N N . PRO A 1 80 ? -12.863 3.444 3.392 1.00 96.31 80 PRO A N 1
ATOM 600 C CA . PRO A 1 80 ? -13.168 3.680 1.976 1.00 96.31 80 PRO A CA 1
ATOM 601 C C . PRO A 1 80 ? -11.930 3.657 1.067 1.00 96.31 80 PRO A C 1
ATOM 603 O O . PRO A 1 80 ? -11.941 2.995 0.020 1.00 96.31 80 PRO A O 1
ATOM 606 N N . SER A 1 81 ? -10.849 4.333 1.470 1.00 97.25 8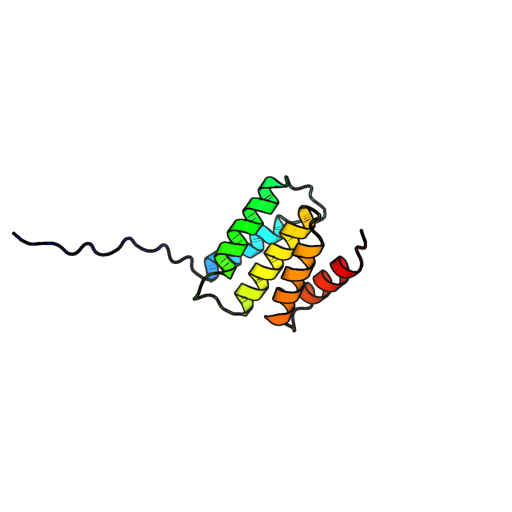1 SER A N 1
ATOM 607 C CA . SER A 1 81 ? -9.592 4.315 0.716 1.00 97.25 81 SER A CA 1
ATOM 608 C C . SER A 1 81 ? -8.956 2.927 0.741 1.00 97.25 81 SER A C 1
ATOM 610 O O . SER A 1 81 ? -8.544 2.423 -0.307 1.00 97.25 81 SER A O 1
ATOM 612 N N . ALA A 1 82 ? -8.946 2.263 1.903 1.00 96.94 82 ALA A N 1
ATOM 613 C CA . ALA A 1 82 ? -8.432 0.902 2.043 1.00 96.94 82 ALA A CA 1
ATOM 614 C C . ALA A 1 82 ? -9.136 -0.073 1.089 1.00 96.94 82 ALA A C 1
ATOM 616 O O . ALA A 1 82 ? -8.484 -0.837 0.378 1.00 96.94 82 ALA A O 1
ATOM 617 N N . LEU A 1 83 ? -10.468 -0.011 1.011 1.00 97.38 83 LEU A N 1
ATOM 618 C CA . LEU A 1 83 ? -11.259 -0.894 0.159 1.00 97.38 83 LEU A CA 1
ATOM 619 C C . LEU A 1 83 ? -11.021 -0.630 -1.333 1.00 97.38 83 LEU A C 1
ATOM 621 O O . LEU A 1 83 ? -11.004 -1.571 -2.129 1.00 97.38 83 LEU A O 1
ATOM 625 N N . THR A 1 84 ? -10.815 0.631 -1.715 1.00 98.19 84 THR A N 1
ATOM 626 C CA . THR A 1 84 ? -10.478 1.008 -3.096 1.00 98.19 84 THR A CA 1
ATOM 627 C C . THR A 1 84 ? -9.161 0.364 -3.525 1.00 98.19 84 THR A C 1
ATOM 629 O O . THR A 1 84 ? -9.113 -0.328 -4.540 1.00 98.19 84 THR A O 1
ATOM 632 N N . TRP A 1 85 ? -8.115 0.503 -2.710 1.00 98.31 85 TRP A N 1
ATOM 633 C CA . TRP A 1 85 ? -6.801 -0.071 -3.003 1.00 98.31 85 TRP A CA 1
ATOM 634 C C . TRP A 1 85 ? -6.765 -1.599 -2.894 1.00 98.31 85 TRP A C 1
ATOM 636 O O . TRP A 1 85 ? -6.098 -2.256 -3.690 1.00 98.31 85 TRP A O 1
ATOM 646 N N . ALA A 1 86 ? -7.533 -2.194 -1.977 1.00 98.06 86 ALA A N 1
ATOM 647 C CA . ALA A 1 86 ? -7.649 -3.648 -1.884 1.00 98.06 86 ALA A CA 1
ATOM 648 C C . ALA A 1 86 ? -8.280 -4.247 -3.153 1.00 98.06 86 ALA A C 1
ATOM 650 O O . ALA A 1 86 ? -7.847 -5.295 -3.631 1.00 98.06 86 ALA A O 1
ATOM 651 N N . ARG A 1 87 ? -9.277 -3.569 -3.737 1.00 98.25 87 ARG A N 1
ATOM 652 C CA . ARG A 1 87 ? -9.881 -3.975 -5.017 1.00 98.25 87 ARG A CA 1
ATOM 653 C C . ARG A 1 87 ? -8.911 -3.829 -6.184 1.00 98.25 87 ARG A C 1
ATOM 655 O O . ARG A 1 87 ? -8.912 -4.695 -7.051 1.00 98.25 87 ARG A O 1
ATOM 662 N N . GLU A 1 88 ? -8.071 -2.798 -6.176 1.00 98.19 88 GLU A N 1
ATOM 663 C CA . GLU A 1 88 ? -7.005 -2.643 -7.172 1.00 98.19 88 GLU A CA 1
ATOM 664 C C . GLU A 1 88 ? -5.980 -3.783 -7.091 1.00 98.19 88 GLU A C 1
ATOM 666 O O . GLU A 1 88 ? -5.607 -4.370 -8.103 1.00 98.19 88 GLU A O 1
ATOM 671 N N . ALA A 1 89 ? -5.585 -4.198 -5.885 1.00 97.56 89 ALA A N 1
ATOM 672 C CA . ALA A 1 89 ? -4.716 -5.363 -5.723 1.00 97.56 89 ALA A CA 1
ATOM 673 C C . ALA A 1 89 ? -5.348 -6.641 -6.315 1.00 97.56 89 ALA A C 1
ATOM 675 O O . ALA A 1 89 ? -4.667 -7.429 -6.973 1.00 97.56 89 ALA A O 1
ATOM 676 N N . VAL A 1 90 ? -6.662 -6.832 -6.131 1.00 97.94 90 VAL A N 1
ATOM 677 C CA . VAL A 1 90 ? -7.409 -7.958 -6.720 1.00 97.94 90 VAL A CA 1
ATOM 678 C C . VAL A 1 90 ? -7.542 -7.835 -8.242 1.00 97.94 90 VAL A C 1
ATOM 680 O O . VAL A 1 90 ? -7.453 -8.854 -8.920 1.00 97.94 90 VAL A O 1
ATOM 683 N N . SER A 1 91 ? -7.739 -6.640 -8.811 1.00 97.88 91 SER A N 1
ATOM 684 C CA . SER A 1 91 ? -7.835 -6.485 -10.273 1.00 97.88 91 SER A CA 1
ATOM 685 C C . SER A 1 91 ? -6.513 -6.832 -10.965 1.00 97.88 91 SER A C 1
ATOM 687 O O . SER A 1 91 ? -6.519 -7.481 -12.011 1.00 97.88 91 SER A O 1
ATOM 689 N N . LEU A 1 92 ? -5.387 -6.463 -10.350 1.00 96.19 92 LEU A N 1
ATOM 690 C CA . LEU A 1 92 ? -4.041 -6.729 -10.857 1.00 96.19 92 LEU A CA 1
ATOM 691 C C . LEU A 1 92 ? -3.605 -8.186 -10.651 1.00 96.19 92 LEU A C 1
ATOM 693 O O . LEU A 1 92 ? -2.924 -8.753 -11.505 1.00 96.19 92 LEU A O 1
ATOM 697 N N . ASN A 1 93 ? -4.002 -8.807 -9.536 1.00 96.19 93 ASN A N 1
ATOM 698 C CA . ASN A 1 93 ? -3.737 -10.216 -9.254 1.00 96.19 93 ASN A CA 1
ATOM 699 C C . ASN A 1 93 ? -4.963 -10.902 -8.616 1.00 96.19 93 ASN A C 1
ATOM 701 O O . ASN A 1 93 ? -5.040 -11.050 -7.389 1.00 96.19 93 ASN A O 1
ATOM 705 N N . PRO A 1 94 ? -5.906 -11.393 -9.439 1.00 95.94 94 PRO A N 1
ATOM 706 C CA . PRO A 1 94 ? -7.169 -11.940 -8.950 1.00 95.94 94 PRO A CA 1
ATOM 707 C C . PRO A 1 94 ? -7.019 -13.284 -8.243 1.00 95.94 94 PRO A C 1
ATOM 709 O O . PRO A 1 94 ? -7.920 -13.686 -7.518 1.00 95.94 94 PRO A O 1
ATOM 712 N N . ASN A 1 95 ? -5.895 -13.982 -8.415 1.00 95.25 95 ASN A N 1
ATOM 713 C CA . ASN A 1 95 ? -5.676 -15.305 -7.827 1.00 95.25 95 ASN A CA 1
ATOM 714 C C . ASN A 1 95 ? -5.140 -15.241 -6.385 1.00 95.25 95 ASN A C 1
ATOM 716 O O . ASN A 1 95 ? -5.031 -16.272 -5.717 1.00 95.25 95 ASN A O 1
ATOM 720 N N . SER A 1 96 ? -4.810 -14.045 -5.888 1.00 96.31 96 SER A N 1
ATOM 721 C CA . SER A 1 96 ? -4.311 -13.854 -4.527 1.00 96.31 96 SER A CA 1
ATOM 722 C C . SER A 1 96 ? -5.437 -13.950 -3.497 1.00 96.31 96 SER A C 1
ATOM 724 O O . SER A 1 96 ? -6.256 -13.040 -3.345 1.00 96.31 96 SER A O 1
ATOM 726 N N . ARG A 1 97 ? -5.443 -15.042 -2.721 1.0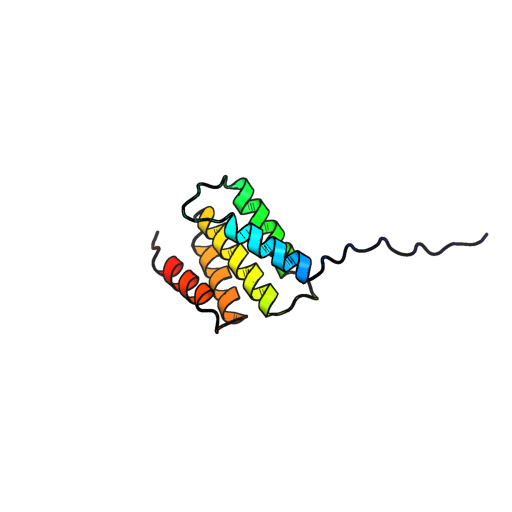0 95.81 97 ARG A N 1
ATOM 727 C CA . ARG A 1 97 ? -6.393 -15.228 -1.609 1.00 95.81 97 ARG A CA 1
ATOM 728 C C . ARG A 1 97 ? -6.270 -14.136 -0.548 1.00 95.81 97 ARG A C 1
ATOM 730 O O . ARG A 1 97 ? -7.286 -13.716 -0.005 1.00 95.81 97 ARG A O 1
ATOM 737 N N . SER A 1 98 ? -5.058 -13.651 -0.275 1.00 93.44 98 SER A N 1
ATOM 738 C CA . SER A 1 98 ? -4.825 -12.599 0.722 1.00 93.44 98 SER A CA 1
ATOM 739 C C . SER A 1 98 ? -5.510 -11.288 0.334 1.00 93.44 98 SER A C 1
ATOM 741 O O . SER A 1 98 ? -6.118 -10.632 1.176 1.00 93.44 98 SER A O 1
ATOM 743 N N . TYR A 1 99 ? -5.482 -10.927 -0.952 1.00 96.25 99 TYR A N 1
ATOM 744 C CA . TYR A 1 99 ? -6.101 -9.685 -1.425 1.00 96.25 99 TYR A CA 1
ATOM 745 C C . TYR A 1 99 ? -7.629 -9.785 -1.376 1.00 96.25 99 TYR A C 1
ATOM 747 O O . TYR A 1 99 ? -8.304 -8.872 -0.902 1.00 96.25 99 TYR A O 1
ATOM 755 N N . GLN A 1 100 ? -8.179 -10.937 -1.774 1.00 97.06 100 GLN A N 1
ATOM 756 C CA . GLN A 1 100 ? -9.612 -11.224 -1.655 1.00 97.06 100 GLN A CA 1
ATOM 757 C C . GLN A 1 100 ? -10.088 -11.202 -0.192 1.00 97.06 100 GLN A C 1
ATOM 759 O O . GLN A 1 100 ? -11.156 -10.662 0.110 1.00 97.06 100 GLN A O 1
ATOM 764 N N . ALA A 1 101 ? -9.291 -11.762 0.724 1.00 95.62 101 ALA A N 1
ATOM 765 C CA . ALA A 1 101 ? -9.587 -11.757 2.152 1.00 95.62 101 ALA A CA 1
ATOM 766 C C . ALA A 1 101 ? -9.633 -10.329 2.713 1.00 95.62 101 ALA A C 1
ATOM 768 O O . ALA A 1 101 ? -10.561 -10.008 3.454 1.00 95.62 101 ALA A O 1
ATOM 769 N N . LEU A 1 102 ? -8.706 -9.454 2.303 1.00 94.81 102 LEU A N 1
ATOM 770 C CA . LEU A 1 102 ? -8.711 -8.047 2.710 1.00 94.81 102 LEU A CA 1
ATOM 771 C C . LEU A 1 102 ? -9.945 -7.294 2.192 1.00 94.81 102 LEU A C 1
ATOM 773 O O . LEU A 1 102 ? -10.581 -6.565 2.946 1.00 94.81 102 LEU A O 1
ATOM 777 N N . VAL A 1 103 ? -10.343 -7.495 0.930 1.00 96.69 103 VAL A N 1
ATOM 778 C CA . VAL A 1 103 ? -11.589 -6.898 0.407 1.00 96.69 103 VAL A CA 1
ATOM 779 C C . VAL A 1 103 ? -12.796 -7.359 1.225 1.00 96.69 103 VAL A C 1
ATOM 781 O O . VAL A 1 103 ? -13.661 -6.549 1.561 1.00 96.69 103 VAL A O 1
ATOM 784 N N . THR A 1 104 ? -12.849 -8.647 1.564 1.00 95.38 104 THR A N 1
ATOM 785 C CA . THR A 1 104 ? -13.946 -9.232 2.346 1.00 95.38 104 THR A CA 1
ATOM 786 C C . THR A 1 104 ? -13.994 -8.651 3.760 1.00 95.38 104 THR A C 1
ATOM 788 O O . THR A 1 104 ? -15.060 -8.229 4.207 1.00 95.38 104 THR A O 1
ATOM 791 N N . SER A 1 105 ? -12.849 -8.569 4.445 1.00 92.88 105 SER A N 1
ATOM 792 C CA . SER A 1 105 ? -12.771 -8.042 5.812 1.00 92.88 105 SER A CA 1
ATOM 793 C C . SER A 1 105 ? -13.138 -6.558 5.879 1.00 92.88 105 SER A C 1
ATOM 795 O O . SER A 1 105 ? -13.907 -6.159 6.752 1.00 92.88 105 SER A O 1
ATOM 797 N N . LEU A 1 106 ? -12.663 -5.751 4.925 1.00 93.19 106 LEU A N 1
ATOM 798 C CA . LEU A 1 106 ? -12.969 -4.321 4.846 1.00 93.19 106 LEU A CA 1
ATOM 799 C C . LEU A 1 106 ? -14.427 -4.057 4.457 1.00 93.19 106 LEU A C 1
ATOM 801 O O . LEU A 1 106 ? -15.026 -3.111 4.955 1.00 93.19 106 LEU A O 1
ATOM 805 N N . SER A 1 107 ? -15.024 -4.900 3.609 1.00 91.75 107 SER A N 1
ATOM 806 C CA . SER A 1 107 ? -16.436 -4.757 3.219 1.00 91.75 107 SER A CA 1
ATOM 807 C C . SER A 1 107 ? -17.404 -5.094 4.358 1.00 91.75 107 SER A C 1
ATOM 809 O O . SER A 1 107 ? -18.512 -4.566 4.387 1.00 91.75 107 SER A O 1
ATOM 811 N N . GLY A 1 108 ? -17.003 -5.965 5.290 1.00 85.62 108 GLY A N 1
ATOM 812 C CA . GLY A 1 108 ? -17.789 -6.298 6.484 1.00 85.62 108 GLY A CA 1
ATOM 813 C C . GLY A 1 108 ? -17.656 -5.286 7.627 1.00 85.62 108 GLY A C 1
ATOM 814 O O . GLY A 1 108 ? -18.430 -5.335 8.580 1.00 85.62 108 GLY A O 1
ATOM 815 N N . ARG A 1 109 ? -16.688 -4.367 7.547 1.00 72.50 109 ARG A N 1
ATOM 816 C CA . ARG A 1 109 ? -16.432 -3.329 8.548 1.00 72.50 109 ARG A CA 1
ATOM 817 C C . ARG A 1 109 ? -17.328 -2.118 8.246 1.00 72.50 109 ARG A C 1
ATOM 819 O O . ARG A 1 109 ? -16.882 -1.126 7.680 1.00 72.50 109 ARG A O 1
ATOM 826 N N . THR A 1 110 ? -18.625 -2.229 8.535 1.00 52.75 110 THR A N 1
ATOM 827 C CA . THR A 1 110 ? -19.552 -1.084 8.468 1.00 52.75 110 THR A CA 1
ATOM 828 C C . THR A 1 110 ? -19.186 -0.030 9.526 1.00 52.75 110 THR A C 1
ATOM 830 O O . THR A 1 110 ? -18.829 -0.433 10.634 1.00 52.75 110 THR A O 1
ATOM 833 N N . PRO A 1 111 ? -19.237 1.276 9.189 1.00 51.66 111 PRO A N 1
ATOM 834 C CA . PRO A 1 111 ? -18.911 2.377 10.101 1.00 51.66 111 PRO A CA 1
ATOM 835 C C . PRO A 1 111 ? -19.866 2.490 11.294 1.00 51.66 111 PRO A C 1
ATOM 837 O O . PRO A 1 111 ? -21.033 2.051 11.168 1.00 51.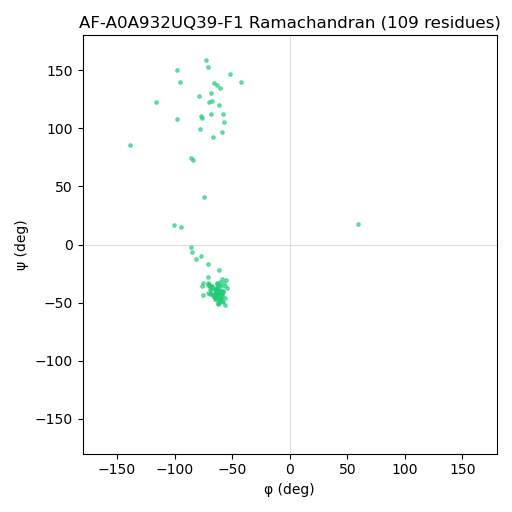66 111 PRO A O 1
#

Sequence (111 aa):
MTNVPVTGRPAIRVSAVDADAWLFAALERLDPDRTLPPSVATAIRDTAQVFYSLADITPTDKAFAAYVIANAYAEVNDTPSALTWAREAVSLNPNSRSYQALVTSLSGRTP